Protein AF-V5FND8-F1 (afdb_monomer_lite)

Secondary structure (DSSP, 8-state):
----S-THHHHHHHHHHHHSPPPEEE-TTS-EEEPP-----S-S-----------TT--SSSS--HHHHTTS---HHHHHHHHHHTTTS----B-TTS-B-HHHHHHHHHHHH-SPPHHHHHHHHT--PPPSS-EE-TTS-EESSHHHHHT----BTTB-

InterPro domains:
  IPR011009 Protein kinase-like domain superfamily [SSF56112] (48-129)

Radius of gyration: 22.24 Å; chains: 1; bounding box: 52×46×53 Å

Organism: Byssochlamys spectabilis (strain No. 5 / NBRC 109023) (NCBI:txid1356009)

Foldseek 3Di:
DDDAPDPCLVVVVVVVCVVPPFDWDQDPVRDTDGDDDPDSDDRPDPPDDDDPPDCVPVDVDDDWDPLLLLQLDDDVVGVVVPVVCPPPQQDQQADPVRHGASLSRVVSCCVVVNDDPVVSLVSSVVDPDFDPAWDQEPVRDTHGTSCVRNVDPNADPVGD

pLDDT: mean 79.0, std 10.86, range [40.47, 92.88]

Structure (mmCIF, N/CA/C/O backbone):
data_AF-V5FND8-F1
#
_entry.id   AF-V5FND8-F1
#
loop_
_atom_site.group_PDB
_atom_site.id
_atom_site.type_symbol
_atom_site.label_atom_id
_atom_site.label_alt_id
_atom_site.label_comp_id
_atom_site.label_asym_id
_atom_site.label_entity_id
_atom_site.label_seq_id
_atom_site.pdbx_PDB_ins_code
_atom_site.Cartn_x
_atom_site.Cartn_y
_atom_site.Cartn_z
_atom_site.occupancy
_atom_site.B_iso_or_equiv
_atom_site.auth_seq_id
_atom_site.auth_comp_id
_atom_site.auth_asym_id
_atom_site.auth_atom_id
_atom_site.pdbx_PDB_model_num
ATOM 1 N N . MET A 1 1 ? 0.944 4.052 -20.196 1.00 40.47 1 MET A N 1
ATOM 2 C CA . MET A 1 1 ? 2.165 3.639 -20.924 1.00 40.47 1 MET A CA 1
ATOM 3 C C . MET A 1 1 ? 3.246 4.667 -20.631 1.00 40.47 1 MET A C 1
ATOM 5 O O . MET A 1 1 ? 3.017 5.837 -20.905 1.00 40.47 1 MET A O 1
ATOM 9 N N . VAL A 1 2 ? 4.348 4.271 -19.994 1.00 53.28 2 VAL A N 1
ATOM 10 C CA . VAL A 1 2 ? 5.463 5.180 -19.664 1.00 53.28 2 VAL A CA 1
ATOM 11 C C . VAL A 1 2 ? 6.336 5.354 -20.910 1.00 53.28 2 VAL A C 1
ATOM 13 O O . VAL A 1 2 ? 6.642 4.371 -21.580 1.00 53.28 2 VAL A O 1
ATOM 16 N N . THR A 1 3 ? 6.693 6.591 -21.252 1.00 64.06 3 THR A N 1
ATOM 17 C CA . THR A 1 3 ? 7.487 6.941 -22.443 1.00 64.06 3 THR A CA 1
ATOM 18 C C . THR A 1 3 ? 8.898 7.387 -22.054 1.00 64.06 3 THR A C 1
ATOM 20 O O . THR A 1 3 ? 9.090 7.905 -20.957 1.00 64.06 3 THR A O 1
ATOM 23 N N . PHE A 1 4 ? 9.868 7.253 -22.963 1.00 71.31 4 PHE A N 1
ATOM 24 C CA . PHE A 1 4 ? 11.217 7.804 -22.781 1.00 71.31 4 PHE A CA 1
ATOM 25 C C . PHE A 1 4 ? 11.231 9.329 -22.963 1.00 71.31 4 PHE A C 1
ATOM 27 O O . PHE A 1 4 ? 10.441 9.888 -23.726 1.00 71.31 4 PHE A O 1
ATOM 34 N N . GLU A 1 5 ? 12.140 10.007 -22.268 1.00 76.50 5 GLU A N 1
ATOM 35 C CA . GLU A 1 5 ? 12.338 11.457 -22.329 1.00 76.50 5 GLU A CA 1
ATOM 36 C C . GLU A 1 5 ? 12.975 11.914 -23.648 1.00 76.50 5 GLU A C 1
ATOM 38 O O . GLU A 1 5 ? 12.705 13.017 -24.136 1.00 76.50 5 GLU A O 1
ATOM 43 N N . ASP A 1 6 ? 13.806 11.052 -24.238 1.00 81.75 6 ASP A N 1
ATOM 44 C CA . ASP A 1 6 ? 14.428 11.256 -25.537 1.00 81.75 6 ASP A CA 1
ATOM 45 C C . ASP A 1 6 ? 14.268 10.008 -26.415 1.00 81.75 6 ASP A C 1
ATOM 47 O O . ASP A 1 6 ? 14.667 8.905 -26.049 1.00 81.75 6 ASP A O 1
ATOM 51 N N . HIS A 1 7 ? 13.715 10.191 -27.615 1.00 82.00 7 HIS A N 1
ATOM 52 C CA . HIS A 1 7 ? 13.459 9.105 -28.566 1.00 82.00 7 HIS A CA 1
ATOM 53 C C . HIS A 1 7 ? 14.764 8.441 -29.043 1.00 82.00 7 HIS A C 1
ATOM 55 O O . HIS A 1 7 ? 14.749 7.287 -29.466 1.00 82.00 7 HIS A O 1
ATOM 61 N N . ALA A 1 8 ? 15.899 9.142 -28.929 1.00 85.62 8 ALA A N 1
ATOM 62 C CA . ALA A 1 8 ? 17.220 8.606 -29.246 1.00 85.62 8 ALA A CA 1
ATOM 63 C C . ALA A 1 8 ? 17.713 7.540 -28.247 1.00 85.62 8 ALA A C 1
ATOM 65 O O . ALA A 1 8 ? 18.571 6.738 -28.600 1.00 85.62 8 ALA A O 1
ATOM 66 N N . VAL A 1 9 ? 17.175 7.483 -27.019 1.00 85.69 9 VAL A N 1
ATOM 67 C CA . VAL A 1 9 ? 17.614 6.528 -25.977 1.00 85.69 9 VAL A CA 1
ATOM 68 C C . VAL A 1 9 ? 17.417 5.077 -26.416 1.00 85.69 9 VAL A C 1
ATOM 70 O O . VAL A 1 9 ? 18.300 4.241 -26.229 1.00 85.69 9 VAL A O 1
ATOM 73 N N . LEU A 1 10 ? 16.282 4.774 -27.050 1.00 82.50 10 LEU A N 1
ATOM 74 C CA . LEU A 1 10 ? 16.008 3.437 -27.578 1.00 82.50 10 LEU A CA 1
ATOM 75 C C . LEU A 1 10 ? 16.940 3.081 -28.737 1.00 82.50 10 LEU A C 1
ATOM 77 O O . LEU A 1 10 ? 17.463 1.970 -28.763 1.00 82.50 10 LEU A O 1
ATOM 81 N N . GLY A 1 11 ? 17.173 4.024 -29.655 1.00 84.00 11 GLY A N 1
ATOM 82 C CA . GLY A 1 11 ? 18.075 3.828 -30.792 1.00 84.00 11 GLY A CA 1
ATOM 83 C C . GLY A 1 11 ? 19.505 3.533 -30.344 1.00 84.00 11 GLY A C 1
ATOM 84 O O . GLY A 1 11 ? 20.093 2.542 -30.768 1.00 84.00 11 GLY A O 1
ATOM 85 N N . ASP A 1 12 ? 20.028 4.321 -29.407 1.00 86.06 12 ASP A N 1
ATOM 86 C CA . ASP A 1 12 ? 21.373 4.120 -28.863 1.00 86.06 12 ASP A CA 1
ATOM 87 C C . ASP A 1 12 ? 21.468 2.813 -28.063 1.00 86.06 12 ASP A C 1
ATOM 89 O O . ASP A 1 12 ? 22.455 2.086 -28.169 1.00 86.06 12 ASP A O 1
ATOM 93 N N . SER A 1 13 ? 20.418 2.453 -27.314 1.00 83.94 13 SER A N 1
ATOM 94 C CA . SER A 1 13 ? 20.373 1.172 -26.601 1.00 83.94 13 SER A CA 1
ATOM 95 C C . SER A 1 13 ? 20.343 -0.021 -27.559 1.00 83.94 13 SER A C 1
ATOM 97 O O . SER A 1 13 ? 21.035 -1.005 -27.302 1.00 83.94 13 SER A O 1
ATOM 99 N N . MET A 1 14 ? 19.597 0.051 -28.665 1.00 83.62 14 MET A N 1
ATOM 100 C CA . MET A 1 14 ? 19.601 -0.989 -29.702 1.00 83.62 14 MET A CA 1
ATOM 101 C C . MET A 1 14 ? 20.965 -1.093 -30.387 1.00 83.62 14 MET A C 1
ATOM 103 O O . MET A 1 14 ? 21.484 -2.196 -30.525 1.00 83.62 14 MET A O 1
ATOM 107 N N . ASN A 1 15 ? 21.585 0.037 -30.732 1.00 85.06 15 ASN A N 1
ATOM 108 C CA . ASN A 1 15 ? 22.918 0.050 -31.334 1.00 85.06 15 ASN A CA 1
ATOM 109 C C . ASN A 1 15 ? 23.972 -0.534 -30.383 1.00 85.06 15 ASN A C 1
ATOM 111 O O . ASN A 1 15 ? 24.771 -1.363 -30.800 1.00 85.06 15 ASN A O 1
ATOM 115 N N . SER A 1 16 ? 23.912 -0.214 -29.084 1.00 82.62 16 SER A N 1
ATOM 116 C CA . SER A 1 16 ? 24.827 -0.792 -28.086 1.00 82.62 16 SER A CA 1
ATOM 117 C C . SER A 1 16 ? 24.717 -2.316 -27.965 1.00 82.62 16 SER A C 1
ATOM 119 O O . SER A 1 16 ? 25.679 -2.972 -27.577 1.00 82.62 16 SER A O 1
ATOM 121 N N . GLN A 1 17 ? 23.555 -2.890 -28.304 1.00 81.38 17 GLN A N 1
ATOM 122 C CA . GLN A 1 17 ? 23.348 -4.339 -28.280 1.00 81.38 17 GLN A CA 1
ATOM 123 C C . GLN A 1 17 ? 23.990 -5.058 -29.468 1.00 81.38 17 GLN A C 1
ATOM 125 O O . GLN A 1 17 ? 24.163 -6.273 -29.399 1.00 81.38 17 GLN A O 1
ATOM 130 N N . LEU A 1 18 ? 24.348 -4.330 -30.533 1.00 81.75 18 LEU A N 1
ATOM 131 C CA . LEU A 1 18 ? 25.135 -4.880 -31.637 1.00 81.75 18 LEU A CA 1
ATOM 132 C C . LEU A 1 18 ? 26.582 -5.137 -31.201 1.00 81.75 18 LEU A C 1
ATOM 134 O O . LEU A 1 18 ? 27.159 -6.147 -31.593 1.00 81.75 18 LEU A O 1
ATOM 138 N N . ASP A 1 19 ? 27.128 -4.267 -30.348 1.00 84.25 19 ASP A N 1
ATOM 139 C CA . ASP A 1 19 ? 28.487 -4.402 -29.818 1.00 84.25 19 ASP A CA 1
ATOM 140 C C . ASP A 1 19 ? 28.539 -5.312 -28.581 1.00 84.25 19 ASP A C 1
ATOM 142 O O . ASP A 1 19 ? 29.431 -6.150 -28.445 1.00 84.25 19 ASP A O 1
ATOM 146 N N . ILE A 1 20 ? 27.575 -5.157 -27.664 1.00 82.06 20 ILE A N 1
ATOM 147 C CA . ILE A 1 20 ? 27.494 -5.910 -26.408 1.00 82.06 20 ILE A CA 1
ATOM 148 C C . ILE A 1 20 ? 26.098 -6.538 -26.295 1.00 82.06 20 ILE A C 1
ATOM 150 O O . ILE A 1 20 ? 25.162 -5.890 -25.809 1.00 82.06 20 ILE A O 1
ATOM 154 N N . PRO A 1 21 ? 25.924 -7.804 -26.714 1.00 81.94 21 PRO A N 1
ATOM 155 C CA . PRO A 1 21 ? 24.623 -8.455 -26.677 1.00 81.94 21 PRO A CA 1
ATOM 156 C C . PRO A 1 21 ? 24.099 -8.585 -25.242 1.00 81.94 21 PRO A C 1
ATOM 158 O O . PRO A 1 21 ? 24.854 -8.776 -24.284 1.00 81.94 21 PRO A O 1
ATOM 161 N N . MET A 1 22 ? 22.775 -8.499 -25.086 1.00 80.94 22 MET A N 1
ATOM 162 C CA . MET A 1 22 ? 22.133 -8.653 -23.780 1.00 80.94 22 MET A CA 1
ATOM 163 C C . MET A 1 22 ? 22.440 -10.021 -23.173 1.00 80.94 22 MET A C 1
ATOM 165 O O . MET A 1 22 ? 22.382 -11.046 -23.851 1.00 80.94 22 MET A O 1
ATOM 169 N N . GLN A 1 23 ? 22.689 -10.041 -21.863 1.00 86.06 23 GLN A N 1
ATOM 170 C CA . GLN A 1 23 ? 22.798 -11.292 -21.120 1.00 86.06 23 GLN A CA 1
ATOM 171 C C . GLN A 1 23 ? 21.495 -12.083 -21.250 1.00 86.06 23 GLN A C 1
ATOM 173 O O . GLN A 1 23 ? 20.407 -11.538 -21.055 1.00 86.06 23 GLN A O 1
ATOM 178 N N . TYR A 1 24 ? 21.604 -13.372 -21.545 1.00 88.75 24 TYR A N 1
ATOM 179 C CA . TYR A 1 24 ? 20.468 -14.279 -21.634 1.00 88.75 24 TYR A CA 1
ATOM 180 C C . TYR A 1 24 ? 20.820 -15.633 -21.024 1.00 88.75 24 TYR A C 1
ATOM 182 O O . TYR A 1 24 ? 21.990 -15.971 -20.847 1.00 88.75 24 TYR A O 1
ATOM 190 N N . LYS A 1 25 ? 19.789 -16.409 -20.700 1.00 91.62 25 LYS A N 1
ATOM 191 C CA . LYS A 1 25 ? 19.907 -17.829 -20.359 1.00 91.62 25 LYS A CA 1
ATOM 192 C C . LYS A 1 25 ? 18.987 -18.645 -21.256 1.00 91.62 25 LYS A C 1
ATOM 194 O O . LYS A 1 25 ? 17.936 -18.146 -21.646 1.00 91.62 25 LYS A O 1
ATOM 199 N N . ALA A 1 26 ? 19.354 -19.884 -21.555 1.00 92.12 26 ALA A N 1
ATOM 200 C CA . ALA A 1 26 ? 18.421 -20.831 -22.152 1.00 92.12 26 ALA A CA 1
ATOM 201 C C . ALA A 1 26 ? 17.535 -21.432 -21.051 1.00 92.12 26 ALA A C 1
ATOM 203 O O . ALA A 1 26 ? 18.023 -21.754 -19.964 1.00 92.12 26 ALA A O 1
ATOM 204 N N . ASP A 1 27 ? 16.236 -21.551 -21.305 1.00 88.06 27 ASP A N 1
ATOM 205 C CA . ASP A 1 27 ? 15.358 -22.351 -20.457 1.00 88.06 27 ASP A CA 1
ATOM 206 C C . ASP A 1 27 ? 15.543 -23.857 -20.720 1.00 88.06 27 ASP A C 1
ATOM 208 O O . ASP A 1 27 ? 16.307 -24.274 -21.592 1.00 88.06 27 ASP A O 1
ATOM 212 N N . VAL A 1 28 ? 14.822 -24.692 -19.969 1.00 90.81 28 VAL A N 1
ATOM 213 C CA . VAL A 1 28 ? 14.870 -26.159 -20.116 1.00 90.81 28 VAL A CA 1
ATOM 214 C C . VAL A 1 28 ? 14.399 -26.660 -21.492 1.00 90.81 28 VAL A C 1
ATOM 216 O O . VAL A 1 28 ? 14.639 -27.814 -21.829 1.00 90.81 28 VAL A O 1
ATOM 219 N N . PHE A 1 29 ? 13.757 -25.804 -22.292 1.00 92.88 29 PHE A N 1
ATOM 220 C CA . PHE A 1 29 ? 13.296 -26.083 -23.653 1.00 92.88 29 PHE A CA 1
ATOM 221 C C . PHE A 1 29 ? 14.207 -25.453 -24.724 1.00 92.88 29 PHE A C 1
ATOM 223 O O . PHE A 1 29 ? 13.872 -25.482 -25.906 1.00 92.88 29 PHE A O 1
ATOM 230 N N . GLY A 1 30 ? 15.346 -24.870 -24.332 1.00 89.44 30 GLY A N 1
ATOM 231 C CA . GLY A 1 30 ? 16.307 -24.243 -25.241 1.00 89.44 30 GLY A CA 1
ATOM 232 C C . GLY A 1 30 ? 15.918 -22.844 -25.733 1.00 89.44 30 GLY A C 1
ATOM 233 O O . GLY A 1 30 ? 16.553 -22.329 -26.650 1.00 89.44 30 GLY A O 1
ATOM 234 N N . ARG A 1 31 ? 14.897 -22.200 -25.152 1.00 91.94 31 ARG A N 1
ATOM 235 C CA . ARG A 1 31 ? 14.486 -20.835 -25.520 1.00 91.94 31 ARG A CA 1
ATOM 236 C C . ARG A 1 31 ? 15.330 -19.803 -24.780 1.00 91.94 31 ARG A C 1
ATOM 238 O O . ARG A 1 31 ? 15.521 -19.910 -23.569 1.00 91.94 31 ARG A O 1
ATOM 245 N N . SER A 1 32 ? 15.777 -18.769 -25.485 1.00 91.38 32 SER A N 1
ATOM 246 C CA . SER A 1 32 ? 16.522 -17.660 -24.882 1.00 91.38 32 SER A CA 1
ATOM 247 C C . SER A 1 32 ? 15.607 -16.753 -24.056 1.00 91.38 32 SER A C 1
ATOM 249 O O . SER A 1 32 ? 14.667 -16.155 -24.575 1.00 91.38 32 SER A O 1
ATOM 251 N N . VAL A 1 33 ? 15.917 -16.612 -22.769 1.00 89.31 33 VAL A N 1
ATOM 252 C CA . VAL A 1 33 ? 15.311 -15.653 -21.842 1.00 89.31 33 VAL A CA 1
ATOM 253 C C . VAL A 1 33 ? 16.338 -14.568 -21.546 1.00 89.31 33 VAL A C 1
ATOM 255 O O . VAL A 1 33 ? 17.347 -14.816 -20.882 1.00 89.31 33 VAL A O 1
ATOM 258 N N . TYR A 1 34 ? 16.087 -13.366 -22.053 1.00 85.56 34 TYR A N 1
ATOM 259 C CA . TYR A 1 34 ? 16.965 -12.213 -21.871 1.00 85.56 34 TYR A CA 1
ATOM 260 C C . TYR A 1 34 ? 16.781 -11.587 -20.485 1.00 85.56 34 TYR A C 1
ATOM 262 O O . TYR A 1 34 ? 15.676 -11.536 -19.943 1.00 85.56 34 TYR A O 1
ATOM 270 N N . ARG A 1 35 ? 17.877 -11.099 -19.904 1.00 82.50 35 ARG A N 1
ATOM 271 C CA . ARG A 1 35 ? 17.870 -10.331 -18.658 1.00 82.50 35 ARG A CA 1
ATOM 272 C C . ARG A 1 35 ? 17.255 -8.952 -18.910 1.00 82.50 35 ARG A C 1
ATOM 274 O O . ARG A 1 35 ? 17.565 -8.309 -19.908 1.00 82.50 35 ARG A O 1
ATOM 281 N N . CYS A 1 36 ? 16.416 -8.484 -17.986 1.00 76.56 36 CYS A N 1
ATOM 282 C CA . CYS A 1 36 ? 15.869 -7.130 -18.033 1.00 76.56 36 CYS A CA 1
ATOM 283 C C . CYS A 1 36 ? 16.992 -6.076 -17.981 1.00 76.56 36 CYS A C 1
ATOM 285 O O . CYS A 1 36 ? 17.925 -6.180 -17.180 1.00 76.56 36 CYS A O 1
ATOM 287 N N . LYS A 1 37 ? 16.902 -5.059 -18.847 1.00 72.69 37 LYS A N 1
ATOM 288 C CA . LYS A 1 37 ? 17.798 -3.897 -18.867 1.00 72.69 37 LYS A CA 1
ATOM 289 C C . LYS A 1 37 ? 17.028 -2.705 -18.313 1.00 72.69 37 LYS A C 1
ATOM 291 O O . LYS A 1 37 ? 16.186 -2.140 -19.000 1.00 72.69 37 LYS A O 1
ATOM 296 N N . ASN A 1 38 ? 17.303 -2.373 -17.055 1.00 77.81 38 ASN A N 1
ATOM 297 C CA . ASN A 1 38 ? 16.617 -1.292 -16.338 1.00 77.81 38 ASN A CA 1
ATOM 298 C C . ASN A 1 38 ? 17.398 0.028 -16.370 1.00 77.81 38 ASN A C 1
ATOM 300 O O . ASN A 1 38 ? 16.885 1.047 -15.925 1.00 77.81 38 ASN A O 1
ATOM 304 N N . ASP A 1 39 ? 18.628 0.005 -16.885 1.00 79.56 39 ASP A N 1
ATOM 305 C CA . ASP A 1 39 ? 19.494 1.174 -16.977 1.00 79.56 39 ASP A CA 1
ATOM 306 C C . ASP A 1 39 ? 19.690 1.572 -18.445 1.00 79.56 39 ASP A C 1
ATOM 308 O O . ASP A 1 39 ? 20.261 0.826 -19.250 1.00 79.56 39 ASP A O 1
ATOM 312 N N . PHE A 1 40 ? 19.169 2.749 -18.784 1.00 81.44 40 PHE A N 1
ATOM 313 C CA . PHE A 1 40 ? 19.274 3.378 -20.100 1.00 81.44 40 PHE A CA 1
ATOM 314 C C . PHE A 1 40 ? 20.195 4.610 -20.077 1.00 81.44 40 PHE A C 1
ATOM 316 O O . PHE A 1 40 ? 20.252 5.354 -21.057 1.00 81.44 40 PHE A O 1
ATOM 323 N N . GLY A 1 41 ? 20.945 4.801 -18.987 1.00 81.06 41 GLY A N 1
ATOM 324 C CA . GLY A 1 41 ? 21.800 5.958 -18.764 1.00 81.06 41 GLY A CA 1
ATOM 325 C C . GLY A 1 41 ? 21.072 7.145 -18.118 1.00 81.06 41 GLY A C 1
ATOM 326 O O . GLY A 1 41 ? 19.870 7.087 -17.845 1.00 81.06 41 GLY A O 1
ATOM 327 N N . PRO A 1 42 ? 21.804 8.238 -17.833 1.00 79.75 42 PRO A N 1
ATOM 328 C CA . PRO A 1 42 ? 21.233 9.446 -17.247 1.00 79.75 42 PRO A CA 1
ATOM 329 C C . PRO A 1 42 ? 20.249 10.122 -18.209 1.00 79.75 42 PRO A C 1
ATOM 331 O O . PRO A 1 42 ? 20.421 10.067 -19.427 1.00 79.75 42 PRO A O 1
ATOM 334 N N . LEU A 1 43 ? 19.255 10.823 -17.653 1.00 76.94 43 LEU A N 1
ATOM 335 C CA . LEU A 1 43 ? 18.256 11.560 -18.432 1.00 76.94 43 LEU A CA 1
ATOM 336 C C . LEU A 1 43 ? 18.930 12.549 -19.389 1.00 76.94 43 LEU A C 1
ATOM 338 O O . LEU A 1 43 ? 19.626 13.471 -18.959 1.00 76.94 43 LEU A O 1
ATOM 342 N N . ARG A 1 44 ? 18.687 12.384 -20.693 1.00 78.12 44 ARG A N 1
ATOM 343 C CA . ARG A 1 44 ? 19.323 13.217 -21.733 1.00 78.12 44 ARG A CA 1
ATOM 344 C C . ARG A 1 44 ? 18.565 14.514 -21.983 1.00 78.12 44 ARG A C 1
ATOM 346 O O . ARG A 1 44 ? 19.150 15.513 -22.397 1.00 78.12 44 ARG A O 1
ATOM 353 N N . LYS A 1 45 ? 17.258 14.510 -21.709 1.00 75.88 45 LYS A N 1
ATOM 354 C CA . LYS A 1 45 ? 16.380 15.681 -21.797 1.00 75.88 45 LYS A CA 1
ATOM 355 C C . LYS A 1 45 ? 15.549 15.802 -20.528 1.00 75.88 45 LYS A C 1
ATOM 357 O O . LYS A 1 45 ? 14.644 15.013 -20.279 1.00 75.88 45 LYS A O 1
ATOM 362 N N . ILE A 1 46 ? 15.791 16.858 -19.758 1.00 66.12 46 ILE A N 1
ATOM 363 C CA . ILE A 1 46 ? 14.956 17.222 -18.609 1.00 66.12 46 ILE A CA 1
ATOM 364 C C . ILE A 1 46 ? 13.725 17.973 -19.136 1.00 66.12 46 ILE A C 1
ATOM 366 O O . ILE A 1 46 ? 13.647 19.196 -19.059 1.00 66.12 46 ILE A O 1
ATOM 370 N N . ARG A 1 47 ? 12.780 17.260 -19.759 1.00 59.59 47 ARG A N 1
ATOM 371 C CA . ARG A 1 47 ? 11.483 17.851 -20.146 1.00 59.59 47 ARG A CA 1
ATOM 372 C C . ARG A 1 47 ? 10.383 17.597 -19.122 1.00 59.59 47 ARG A C 1
ATOM 374 O O . ARG A 1 47 ? 9.510 18.441 -18.971 1.00 59.59 47 ARG A O 1
ATOM 381 N N . ASN A 1 48 ? 10.473 16.502 -18.370 1.00 56.94 48 ASN A N 1
ATOM 382 C CA . ASN A 1 48 ? 9.427 16.063 -17.452 1.00 56.94 48 ASN A CA 1
ATOM 383 C C . ASN A 1 48 ? 10.031 15.786 -16.072 1.00 56.94 48 ASN A C 1
ATOM 385 O O . ASN A 1 48 ? 10.279 14.635 -15.733 1.00 56.94 48 ASN A O 1
ATOM 389 N N . ILE A 1 49 ? 10.296 16.830 -15.280 1.00 63.09 49 ILE A N 1
ATOM 390 C CA . ILE A 1 49 ? 10.503 16.642 -13.837 1.00 63.09 49 ILE A CA 1
ATOM 391 C C . ILE A 1 49 ? 9.106 16.438 -13.245 1.00 63.09 49 ILE A C 1
ATOM 393 O O . ILE A 1 49 ? 8.350 17.415 -13.214 1.00 63.09 49 ILE A O 1
ATOM 397 N N . PRO A 1 50 ? 8.725 15.227 -12.799 1.00 59.34 50 PRO A N 1
ATOM 398 C CA . PRO A 1 50 ? 7.504 15.079 -12.029 1.00 59.34 50 PRO A CA 1
ATOM 399 C C . PRO A 1 50 ? 7.667 15.915 -10.761 1.00 59.34 50 PRO A C 1
ATOM 401 O O . PRO A 1 50 ? 8.536 15.667 -9.927 1.00 59.34 50 PRO A O 1
ATOM 404 N N . LYS A 1 51 ? 6.872 16.975 -10.661 1.00 62.41 51 LYS A N 1
ATOM 405 C CA . LYS A 1 51 ? 6.732 17.757 -9.440 1.00 62.41 51 LYS A CA 1
ATOM 406 C C . LYS A 1 51 ? 5.455 17.278 -8.774 1.00 62.41 51 LYS A C 1
ATOM 408 O O . LYS A 1 51 ? 4.420 17.212 -9.429 1.00 62.41 51 LYS A O 1
ATOM 413 N N . PHE A 1 52 ? 5.520 16.958 -7.490 1.00 59.38 52 PHE A N 1
ATOM 414 C CA . PHE A 1 52 ? 4.316 16.807 -6.684 1.00 59.38 52 PHE A CA 1
ATOM 415 C C . PHE A 1 52 ? 3.772 18.216 -6.444 1.00 59.38 52 PHE A C 1
ATOM 417 O O . PHE A 1 52 ? 4.393 19.008 -5.739 1.00 59.38 52 PHE A O 1
ATOM 424 N N . ILE A 1 53 ? 2.694 18.573 -7.143 1.00 60.75 53 ILE A N 1
ATOM 425 C CA . ILE A 1 53 ? 2.123 19.934 -7.116 1.00 60.75 53 ILE A CA 1
ATOM 426 C C . ILE A 1 53 ? 0.783 19.961 -6.376 1.00 60.75 53 ILE A C 1
ATOM 428 O O . ILE A 1 53 ? 0.313 21.030 -6.001 1.00 60.75 53 ILE A O 1
ATOM 432 N N . ASP A 1 54 ? 0.183 18.794 -6.142 1.00 56.31 54 ASP A N 1
ATOM 433 C CA . ASP A 1 54 ? -1.147 18.677 -5.561 1.00 56.31 54 ASP A CA 1
ATOM 434 C C . ASP A 1 54 ? -1.100 17.900 -4.243 1.00 56.31 54 ASP A C 1
ATOM 436 O O . ASP A 1 54 ? -1.191 16.676 -4.206 1.00 56.31 54 ASP A O 1
ATOM 440 N N . PHE A 1 55 ? -0.934 18.648 -3.153 1.00 60.41 55 PHE A N 1
ATOM 441 C CA . PHE A 1 55 ? -1.152 18.163 -1.789 1.00 60.41 55 PHE A CA 1
ATOM 442 C C . PHE A 1 55 ? -2.593 18.433 -1.319 1.00 60.41 55 PHE A C 1
ATOM 444 O O . PHE A 1 55 ? -2.913 18.202 -0.156 1.00 60.41 55 PHE A O 1
ATOM 451 N N . GLY A 1 56 ? -3.478 18.946 -2.185 1.00 53.59 56 GLY A N 1
ATOM 452 C CA . GLY A 1 56 ? -4.865 19.265 -1.833 1.00 53.59 56 GLY A CA 1
ATOM 453 C C . GLY A 1 56 ? -5.699 18.020 -1.532 1.00 53.59 56 GLY A C 1
ATOM 454 O O . GLY A 1 56 ? -6.644 18.085 -0.749 1.00 53.59 56 GLY A O 1
ATOM 455 N N . LEU A 1 57 ? -5.297 16.878 -2.099 1.00 47.75 57 LEU A N 1
ATOM 456 C CA . LEU A 1 57 ? -5.838 15.550 -1.812 1.00 47.75 57 LEU A CA 1
ATOM 457 C C . LEU A 1 57 ? -4.989 14.741 -0.821 1.00 47.75 57 LEU A C 1
ATOM 459 O O . LEU A 1 57 ? -5.242 13.546 -0.679 1.00 47.75 57 LEU A O 1
ATOM 463 N N . CYS A 1 58 ? -4.032 15.353 -0.102 1.00 55.06 58 CYS A N 1
ATOM 464 C CA . CYS A 1 58 ? -3.466 14.737 1.105 1.00 55.06 58 CYS A CA 1
ATOM 465 C C . CYS A 1 58 ? -4.572 14.627 2.162 1.00 55.06 58 CYS A C 1
ATOM 467 O O . CYS A 1 58 ? -4.668 15.419 3.101 1.00 55.06 58 CYS A O 1
ATOM 469 N N . THR A 1 59 ? -5.453 13.652 1.975 1.00 50.44 59 THR A N 1
ATOM 470 C CA . THR A 1 59 ? -6.454 13.273 2.949 1.00 50.44 59 THR A CA 1
ATOM 471 C C . THR A 1 59 ? -5.771 12.473 4.033 1.00 50.44 59 THR A C 1
ATOM 473 O O . THR A 1 59 ? -4.815 11.735 3.790 1.00 50.44 59 THR A O 1
ATOM 476 N N . ARG A 1 60 ? -6.233 12.660 5.266 1.00 53.22 60 ARG A N 1
ATOM 477 C CA . ARG A 1 60 ? -5.497 12.140 6.402 1.00 53.22 60 ARG A CA 1
ATOM 478 C C . ARG A 1 60 ? -5.512 10.629 6.480 1.00 53.22 60 ARG A C 1
ATOM 480 O O . ARG A 1 60 ? -4.576 10.161 7.093 1.00 53.22 60 ARG A O 1
ATOM 487 N N . LEU A 1 61 ? -6.483 9.929 5.884 1.00 57.78 61 LEU A N 1
ATOM 488 C CA . LEU A 1 61 ? -6.548 8.477 5.662 1.00 57.78 61 LEU A CA 1
ATOM 489 C C . LEU A 1 61 ? -7.806 8.200 4.819 1.00 57.78 61 LEU A C 1
ATOM 491 O O . LEU A 1 61 ? -8.861 8.672 5.211 1.00 57.78 61 LEU A O 1
ATOM 495 N N . ASN A 1 62 ? -7.715 7.465 3.705 1.00 52.56 62 ASN A N 1
ATOM 496 C CA . ASN A 1 62 ? -8.868 6.756 3.100 1.00 52.56 62 ASN A CA 1
ATOM 497 C C . ASN A 1 62 ? -8.460 5.519 2.268 1.00 52.56 62 ASN A C 1
ATOM 499 O O . ASN A 1 62 ? -9.307 4.735 1.857 1.00 52.56 62 ASN A O 1
ATOM 503 N N . SER A 1 63 ? -7.161 5.290 2.094 1.00 60.69 63 SER A N 1
ATOM 504 C CA . SER A 1 63 ? -6.559 4.049 1.608 1.00 60.69 63 SER A CA 1
ATOM 505 C C . SER A 1 63 ? -5.110 4.061 2.075 1.00 60.69 63 SER A C 1
ATOM 507 O O . SER A 1 63 ? -4.460 5.102 2.028 1.00 60.69 63 SER A O 1
ATOM 509 N N . GLY A 1 64 ? -4.616 2.956 2.620 1.00 73.81 64 GLY A N 1
ATOM 510 C CA . GLY A 1 64 ? -3.289 2.936 3.220 1.00 73.81 64 GLY A CA 1
ATOM 511 C C . GLY A 1 64 ? -2.645 1.578 3.077 1.00 73.81 64 GLY A C 1
ATOM 512 O O . GLY A 1 64 ? -3.335 0.570 2.949 1.00 73.81 64 GLY A O 1
ATOM 513 N N . ALA A 1 65 ? -1.320 1.573 3.115 1.00 86.88 65 ALA A N 1
ATOM 514 C CA . ALA A 1 65 ? -0.523 0.361 3.180 1.00 86.88 65 ALA A CA 1
ATOM 515 C C . ALA A 1 65 ? -0.978 -0.548 4.341 1.00 86.88 65 ALA A C 1
ATOM 517 O O . ALA A 1 65 ? -1.542 -0.051 5.328 1.00 86.88 65 ALA A O 1
ATOM 518 N N . PRO A 1 66 ? -0.736 -1.866 4.267 1.00 88.06 66 PRO A N 1
ATOM 519 C CA . PRO A 1 66 ? -1.183 -2.803 5.294 1.00 88.06 66 PRO A CA 1
ATOM 520 C C . PRO A 1 66 ? -0.700 -2.420 6.701 1.00 88.06 66 PRO A C 1
ATOM 522 O O . PRO A 1 66 ? -1.459 -2.550 7.656 1.00 88.06 66 PRO A O 1
ATOM 525 N N . GLU A 1 67 ? 0.504 -1.860 6.859 1.00 87.62 67 GLU A N 1
ATOM 526 C CA . GLU A 1 67 ? 1.011 -1.358 8.143 1.00 87.62 67 GLU A CA 1
ATOM 527 C C . GLU A 1 67 ? 0.206 -0.185 8.722 1.00 87.62 67 GLU A C 1
ATOM 529 O O . GLU A 1 67 ? 0.116 -0.048 9.946 1.00 87.62 67 GLU A O 1
ATOM 534 N N . VAL A 1 68 ? -0.403 0.635 7.862 1.00 87.25 68 VAL A N 1
ATOM 535 C CA . VAL A 1 68 ? -1.241 1.767 8.264 1.00 87.25 68 VAL A CA 1
ATOM 536 C C . VAL A 1 68 ? -2.595 1.255 8.737 1.00 87.25 68 VAL A C 1
ATOM 538 O O . VAL A 1 68 ? -3.029 1.628 9.826 1.00 87.25 68 VAL A O 1
ATOM 541 N N . ILE A 1 69 ? -3.221 0.363 7.958 1.00 88.81 69 ILE A N 1
ATOM 542 C CA . ILE A 1 69 ? -4.510 -0.253 8.308 1.00 88.81 69 ILE A CA 1
ATOM 543 C C . ILE A 1 69 ? -4.391 -1.039 9.622 1.00 88.81 69 ILE A C 1
ATOM 545 O O . ILE A 1 69 ? -5.263 -0.954 10.482 1.00 88.81 69 ILE A O 1
ATOM 549 N N . LEU A 1 70 ? -3.276 -1.746 9.810 1.00 88.31 70 LEU A N 1
ATOM 550 C CA . LEU A 1 70 ? -2.971 -2.518 11.015 1.00 88.31 70 LEU A CA 1
ATOM 551 C C . LEU A 1 70 ? -2.493 -1.679 12.210 1.00 88.31 70 LEU A C 1
ATOM 553 O O . LEU A 1 70 ? -2.117 -2.241 13.235 1.00 88.31 70 LEU A O 1
ATOM 557 N N . GLY A 1 71 ? -2.419 -0.351 12.093 1.00 86.31 71 GLY A N 1
ATOM 558 C CA . GLY A 1 71 ? -2.002 0.505 13.206 1.00 86.31 71 GLY A CA 1
ATOM 559 C C . GLY A 1 71 ? -0.537 0.351 13.638 1.00 86.31 71 GLY A C 1
ATOM 560 O O . GLY A 1 71 ? -0.150 0.845 14.699 1.00 86.31 71 GLY A O 1
ATOM 561 N N . CYS A 1 72 ? 0.311 -0.272 12.815 1.00 84.75 72 CYS A N 1
ATOM 562 C CA . CYS A 1 72 ? 1.752 -0.400 13.063 1.00 84.75 72 CYS A CA 1
ATOM 563 C C . CYS A 1 72 ? 2.507 0.928 12.891 1.00 84.75 72 CYS A C 1
ATOM 565 O O . CYS A 1 72 ? 3.674 1.046 13.274 1.00 84.75 72 CYS A O 1
ATOM 567 N N . GLY A 1 73 ? 1.853 1.934 12.310 1.00 80.25 73 GLY A N 1
ATOM 568 C CA . GLY A 1 73 ? 2.452 3.211 11.959 1.00 80.25 73 GLY A CA 1
ATOM 569 C C . GLY A 1 73 ? 2.556 3.429 10.464 1.00 80.25 73 GLY A C 1
ATOM 570 O O . GLY A 1 73 ? 2.187 2.581 9.665 1.00 80.25 73 GLY A O 1
ATOM 571 N N . TRP A 1 74 ? 3.097 4.589 10.114 1.00 79.44 74 TRP A N 1
ATOM 572 C CA . TRP A 1 74 ? 3.405 4.961 8.744 1.00 79.44 74 TRP A CA 1
ATOM 573 C C . TRP A 1 74 ? 4.889 5.326 8.646 1.00 79.44 74 TRP A C 1
ATOM 575 O O . TRP A 1 74 ? 5.494 5.814 9.606 1.00 79.44 74 TRP A O 1
ATOM 585 N N . ASN A 1 75 ? 5.474 5.049 7.492 1.00 78.62 75 ASN A N 1
ATOM 586 C CA . ASN A 1 75 ? 6.827 5.418 7.093 1.00 78.62 75 ASN A CA 1
ATOM 587 C C . ASN A 1 75 ? 6.807 5.682 5.572 1.00 78.62 75 ASN A C 1
ATOM 589 O O . ASN A 1 75 ? 5.759 5.609 4.936 1.00 78.62 75 ASN A O 1
ATOM 593 N N . THR A 1 76 ? 7.968 5.922 4.967 1.00 78.38 76 THR A N 1
ATOM 594 C CA . THR A 1 76 ? 8.070 6.186 3.523 1.00 78.38 76 THR A CA 1
ATOM 595 C C . THR A 1 76 ? 7.580 5.027 2.639 1.00 78.38 76 THR A C 1
ATOM 597 O O . THR A 1 76 ? 7.210 5.267 1.493 1.00 78.38 76 THR A O 1
ATOM 600 N N . SER A 1 77 ? 7.534 3.773 3.125 1.00 78.56 77 SER A N 1
ATOM 601 C CA . SER A 1 77 ? 6.963 2.677 2.321 1.00 78.56 77 SER A CA 1
ATOM 602 C C . SER A 1 77 ? 5.454 2.810 2.138 1.00 78.56 77 SER A C 1
ATOM 604 O O . SER A 1 77 ? 4.947 2.365 1.111 1.00 78.56 77 SER A O 1
ATOM 606 N N . ALA A 1 78 ? 4.758 3.493 3.052 1.00 80.38 78 ALA A N 1
ATOM 607 C CA . ALA A 1 78 ? 3.340 3.790 2.892 1.00 80.38 78 ALA A CA 1
ATOM 608 C C . ALA A 1 78 ? 3.075 4.759 1.725 1.00 80.38 78 ALA A C 1
ATOM 610 O O . ALA A 1 78 ? 2.112 4.572 0.986 1.00 80.38 78 ALA A O 1
ATOM 611 N N . ASP A 1 79 ? 3.960 5.734 1.498 1.00 76.94 79 ASP A N 1
ATOM 612 C CA . ASP A 1 79 ? 3.850 6.651 0.353 1.00 76.94 79 ASP A CA 1
ATOM 613 C C . ASP A 1 79 ? 4.106 5.916 -0.973 1.00 76.94 79 ASP A C 1
ATOM 615 O O . ASP A 1 79 ? 3.433 6.140 -1.977 1.00 76.94 79 ASP A O 1
ATOM 619 N N . VAL A 1 80 ? 5.070 4.988 -0.979 1.00 78.50 80 VAL A N 1
ATOM 620 C CA . VAL A 1 80 ? 5.342 4.130 -2.144 1.00 78.50 80 VAL A CA 1
ATOM 621 C C . VAL A 1 80 ? 4.154 3.213 -2.435 1.00 78.50 80 VAL A C 1
ATOM 623 O O . VAL A 1 80 ? 3.823 2.998 -3.601 1.00 78.50 80 VAL A O 1
ATOM 626 N N . TRP A 1 81 ? 3.497 2.695 -1.397 1.00 79.44 81 TRP A N 1
ATOM 627 C CA . TRP A 1 81 ? 2.294 1.883 -1.544 1.00 79.44 81 TRP A CA 1
ATOM 628 C C . TRP A 1 81 ? 1.173 2.641 -2.248 1.00 79.44 81 TRP A C 1
ATOM 630 O O . TRP A 1 81 ? 0.585 2.104 -3.182 1.00 79.44 81 TRP A O 1
ATOM 640 N N . ASP A 1 82 ? 0.920 3.891 -1.858 1.00 75.25 82 ASP A N 1
ATOM 641 C CA . ASP A 1 82 ? -0.120 4.725 -2.471 1.00 75.25 82 ASP A CA 1
ATOM 642 C C . ASP A 1 82 ? 0.140 4.944 -3.975 1.00 75.25 82 ASP A C 1
ATOM 644 O O . ASP A 1 82 ? -0.757 4.824 -4.813 1.00 75.25 82 ASP A O 1
ATOM 648 N N . ILE A 1 83 ? 1.412 5.138 -4.346 1.00 73.31 83 ILE A N 1
ATOM 649 C CA . ILE A 1 83 ? 1.834 5.248 -5.751 1.00 73.31 83 ILE A CA 1
ATOM 650 C C . ILE A 1 83 ? 1.588 3.940 -6.522 1.00 73.31 83 ILE A C 1
ATOM 652 O O . ILE A 1 83 ? 1.174 3.983 -7.682 1.00 73.31 83 ILE A O 1
ATOM 656 N N . ILE A 1 84 ? 1.866 2.783 -5.910 1.00 72.62 84 ILE A N 1
ATOM 657 C CA . ILE A 1 84 ? 1.736 1.465 -6.556 1.00 72.62 84 ILE A CA 1
ATOM 658 C C . ILE A 1 84 ? 0.272 1.026 -6.654 1.00 72.62 84 ILE A C 1
ATOM 660 O O . ILE A 1 84 ? -0.119 0.443 -7.666 1.00 72.62 84 ILE A O 1
ATOM 664 N N . GLN A 1 85 ? -0.534 1.300 -5.626 1.00 69.62 85 GLN A N 1
ATOM 665 C CA . GLN A 1 85 ? -1.950 0.950 -5.583 1.00 69.62 85 GLN A CA 1
ATOM 666 C C . GLN A 1 85 ? -2.722 1.623 -6.727 1.00 69.62 85 GLN A C 1
ATOM 668 O O . GLN A 1 85 ? -3.548 0.991 -7.389 1.00 69.62 85 GLN A O 1
ATOM 673 N N . GLY A 1 86 ? -2.465 2.908 -6.983 1.00 65.88 86 GLY A N 1
ATOM 674 C CA . GLY A 1 86 ? -3.241 3.668 -7.961 1.00 65.88 86 GLY A CA 1
ATOM 675 C C . GLY A 1 86 ? -4.751 3.647 -7.663 1.00 65.88 86 GLY A C 1
ATOM 676 O O . GLY A 1 86 ? -5.187 3.360 -6.552 1.00 65.88 86 GLY A O 1
ATOM 677 N N . LYS A 1 87 ? -5.585 3.961 -8.663 1.00 61.84 87 LYS A N 1
ATOM 678 C CA . LYS A 1 87 ? -7.050 4.053 -8.479 1.00 61.84 87 LYS A CA 1
ATOM 679 C C . LYS A 1 87 ? -7.804 2.725 -8.628 1.00 61.84 87 LYS A C 1
ATOM 681 O O . LYS A 1 87 ? -9.000 2.701 -8.369 1.00 61.84 87 LYS A O 1
ATOM 686 N N . GLU A 1 88 ? -7.145 1.655 -9.073 1.00 65.50 88 GLU A N 1
ATOM 687 C CA . GLU A 1 88 ? -7.840 0.448 -9.557 1.00 65.50 88 GLU A CA 1
ATOM 688 C C . GLU A 1 88 ? -7.308 -0.881 -8.999 1.00 65.50 88 GLU A C 1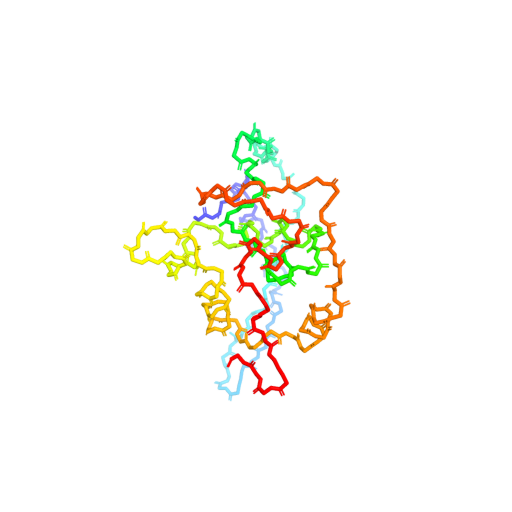
ATOM 690 O O . GLU A 1 88 ? -7.9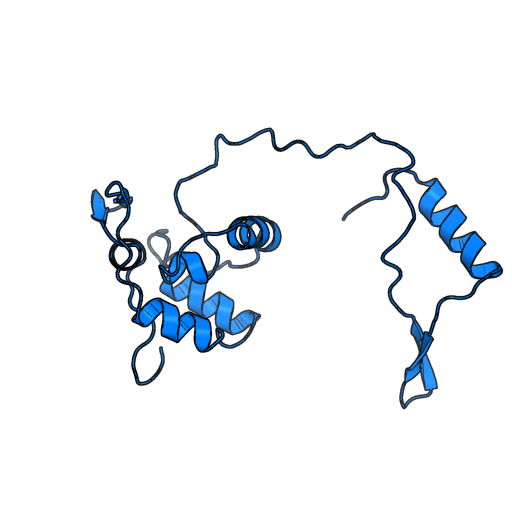14 -1.914 -9.273 1.00 65.50 88 GLU A O 1
ATOM 695 N N . LEU A 1 89 ? -6.213 -0.904 -8.224 1.00 76.62 89 LEU A N 1
ATOM 696 C CA . LEU A 1 89 ? -5.644 -2.178 -7.756 1.00 76.62 89 LEU A CA 1
ATOM 697 C C . LEU A 1 89 ? -6.551 -2.909 -6.758 1.00 76.62 89 LEU A C 1
ATOM 699 O O . LEU A 1 89 ? -6.592 -4.136 -6.764 1.00 76.62 89 LEU A O 1
ATOM 703 N N . PHE A 1 90 ? -7.288 -2.155 -5.938 1.00 80.19 90 PHE A N 1
ATOM 704 C CA . PHE A 1 90 ? -8.259 -2.691 -4.988 1.00 80.19 90 PHE A CA 1
ATOM 705 C C . PHE A 1 90 ? -9.618 -2.052 -5.249 1.00 80.19 90 PHE A C 1
ATOM 707 O O . PHE A 1 90 ? -9.819 -0.855 -5.037 1.00 80.19 90 PHE A O 1
ATOM 714 N N . SER A 1 91 ? -10.535 -2.849 -5.786 1.00 74.56 91 SER A N 1
ATOM 715 C CA . SER A 1 91 ? -11.821 -2.382 -6.316 1.00 74.56 91 SER A CA 1
ATOM 716 C C . SER A 1 91 ? -12.986 -2.656 -5.369 1.00 74.56 91 SER A C 1
ATOM 718 O O . SER A 1 91 ? -14.049 -2.048 -5.502 1.00 74.56 91 SER A O 1
ATOM 720 N N . ARG A 1 92 ? -12.802 -3.557 -4.396 1.00 79.62 92 ARG A N 1
ATOM 721 C CA . ARG A 1 92 ? -13.854 -4.027 -3.483 1.00 79.62 92 ARG A CA 1
ATOM 722 C C . ARG A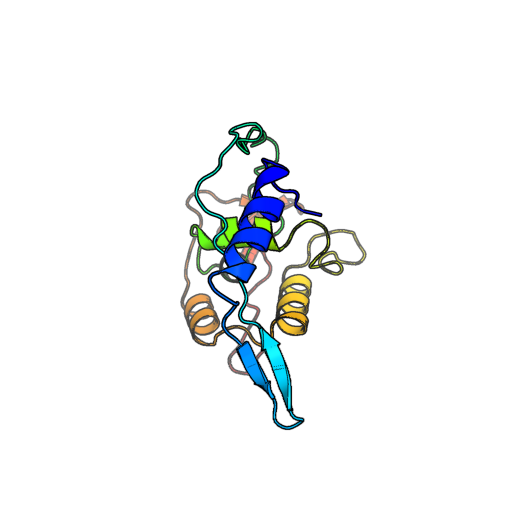 1 92 ? -13.599 -3.576 -2.047 1.00 79.62 92 ARG A C 1
ATOM 724 O O . ARG A 1 92 ? -13.839 -4.320 -1.104 1.00 79.62 92 ARG A O 1
ATOM 731 N N . ILE A 1 93 ? -13.138 -2.338 -1.896 1.00 83.44 93 ILE A N 1
ATOM 732 C CA . ILE A 1 93 ? -12.768 -1.734 -0.606 1.00 83.44 93 ILE A CA 1
ATOM 733 C C . ILE A 1 93 ? -13.884 -0.888 0.017 1.00 83.44 93 ILE A C 1
ATOM 735 O O . ILE A 1 93 ? -13.678 -0.267 1.054 1.00 83.44 93 ILE A O 1
ATOM 739 N N . TYR A 1 94 ? -15.054 -0.837 -0.621 1.00 84.12 94 TYR A N 1
ATOM 740 C CA . TYR A 1 94 ? -16.225 -0.115 -0.134 1.00 84.12 94 TYR A CA 1
ATOM 741 C C . TYR A 1 94 ? -17.371 -1.090 0.109 1.00 84.12 94 TYR A C 1
ATOM 743 O O . TYR A 1 94 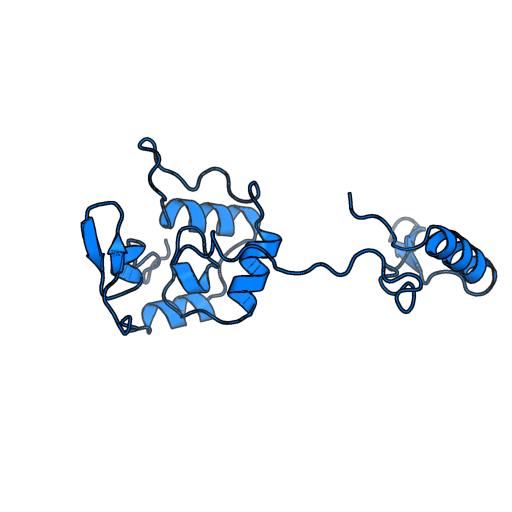? -17.612 -2.000 -0.688 1.00 84.12 94 TYR A O 1
ATOM 751 N N . ASN A 1 95 ? -18.098 -0.891 1.204 1.00 83.12 95 ASN A N 1
ATOM 752 C CA . ASN A 1 95 ? -19.291 -1.673 1.499 1.00 83.12 95 ASN A CA 1
ATOM 753 C C . ASN A 1 95 ? -20.485 -1.249 0.619 1.00 83.12 95 ASN A C 1
ATOM 755 O O . ASN A 1 95 ? -20.412 -0.317 -0.181 1.00 83.12 95 ASN A O 1
ATOM 759 N N . THR A 1 96 ? -21.630 -1.913 0.791 1.00 83.19 96 THR A N 1
ATOM 760 C CA . THR A 1 96 ? -22.867 -1.628 0.036 1.00 83.19 96 THR A CA 1
ATOM 761 C C . THR A 1 96 ? -23.426 -0.217 0.246 1.00 83.19 96 THR A C 1
ATOM 763 O O . THR A 1 96 ? -24.263 0.224 -0.537 1.00 83.19 96 THR A O 1
ATOM 766 N N . GLN A 1 97 ? -22.966 0.498 1.276 1.00 82.44 97 GLN A N 1
ATOM 767 C CA . GLN A 1 97 ? -23.331 1.883 1.580 1.00 82.44 97 GLN A CA 1
ATOM 768 C C . GLN A 1 97 ? -22.308 2.893 1.028 1.00 82.44 97 GLN A C 1
ATOM 770 O O . GLN A 1 97 ? -22.509 4.094 1.173 1.00 82.44 97 GLN A O 1
ATOM 775 N N . GLY A 1 98 ? -21.228 2.424 0.390 1.00 79.62 98 GLY A N 1
ATOM 776 C CA . GLY A 1 98 ? -20.156 3.263 -0.148 1.00 79.62 98 GLY A CA 1
ATOM 777 C C . GLY A 1 98 ? -19.111 3.699 0.882 1.00 79.62 98 GLY A C 1
ATOM 778 O O . GLY A 1 98 ? -18.237 4.490 0.539 1.00 79.62 98 GLY A O 1
ATOM 779 N N . HIS A 1 99 ? -19.164 3.194 2.118 1.00 81.94 99 HIS A N 1
ATOM 780 C CA . HIS A 1 99 ? -18.156 3.491 3.138 1.00 81.94 99 HIS A CA 1
ATOM 781 C C . HIS A 1 99 ? -16.944 2.577 2.987 1.00 81.94 99 HIS A C 1
ATOM 783 O O . HIS A 1 99 ? -17.090 1.391 2.675 1.00 81.94 99 HIS A O 1
ATOM 789 N N . TYR A 1 100 ? -15.757 3.123 3.244 1.00 84.56 100 TYR A N 1
ATOM 790 C CA . TYR A 1 100 ? -14.511 2.364 3.208 1.00 84.56 100 TYR A CA 1
ATOM 791 C C . TYR A 1 100 ? -14.514 1.233 4.251 1.00 84.56 100 TYR A C 1
ATOM 793 O O . TYR A 1 100 ? -14.770 1.459 5.438 1.00 84.56 100 TYR A O 1
ATOM 801 N N . ASP A 1 101 ? -14.206 0.019 3.799 1.00 87.12 101 ASP A N 1
ATOM 802 C CA . ASP A 1 101 ? -14.110 -1.196 4.602 1.00 87.12 101 ASP A CA 1
ATOM 803 C C . ASP A 1 101 ? -12.662 -1.707 4.603 1.00 87.12 101 ASP A C 1
ATOM 805 O O . ASP A 1 101 ? -12.178 -2.343 3.662 1.00 87.12 101 ASP A O 1
ATOM 809 N N . ALA A 1 102 ? -11.966 -1.433 5.705 1.00 88.50 102 ALA A N 1
ATOM 810 C CA . ALA A 1 102 ? -10.583 -1.837 5.907 1.00 88.50 102 ALA A CA 1
ATOM 811 C C . ALA A 1 102 ? -10.394 -3.363 5.917 1.00 88.50 102 ALA A C 1
ATOM 813 O O . ALA A 1 102 ? -9.357 -3.848 5.461 1.00 88.50 102 ALA A O 1
ATOM 814 N N . LYS A 1 103 ? -11.388 -4.123 6.400 1.00 88.75 103 LYS A N 1
ATOM 815 C CA . LYS A 1 103 ? -11.332 -5.589 6.422 1.00 88.75 103 LYS A CA 1
ATOM 816 C C . LYS A 1 103 ? -11.409 -6.137 5.001 1.00 88.75 103 LYS A C 1
ATOM 818 O O . LYS A 1 103 ? -10.620 -7.009 4.641 1.00 88.75 103 LYS A O 1
ATOM 823 N N . ALA A 1 104 ? -12.313 -5.596 4.185 1.00 89.12 104 ALA A N 1
ATOM 824 C CA . ALA A 1 104 ? -12.411 -5.952 2.772 1.00 89.12 104 ALA A CA 1
ATOM 825 C C . ALA A 1 104 ? -11.129 -5.589 2.003 1.00 89.12 104 ALA A C 1
ATOM 827 O O . ALA A 1 104 ? -10.633 -6.398 1.220 1.00 89.12 104 ALA A O 1
ATOM 828 N N . HIS A 1 105 ? -10.538 -4.424 2.289 1.00 88.69 105 HIS A N 1
ATOM 829 C CA . HIS A 1 105 ? -9.280 -4.006 1.672 1.0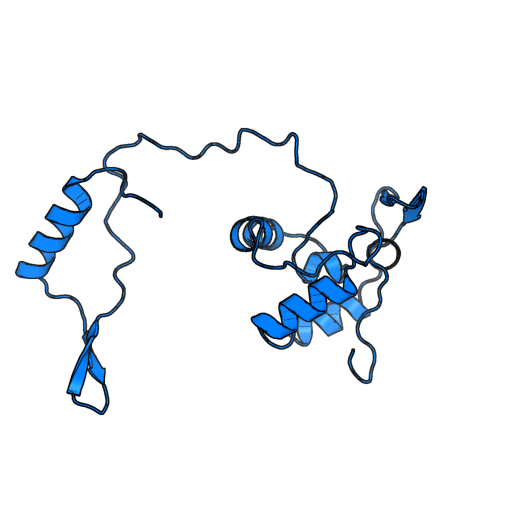0 88.69 105 HIS A CA 1
ATOM 830 C C . HIS A 1 105 ? -8.117 -4.944 2.024 1.00 88.69 105 HIS A C 1
ATOM 832 O O . HIS A 1 105 ? -7.418 -5.406 1.124 1.00 88.69 105 HIS A O 1
ATOM 838 N N . LEU A 1 106 ? -7.943 -5.303 3.302 1.00 89.44 106 LEU A N 1
ATOM 839 C CA . LEU A 1 106 ? -6.932 -6.284 3.716 1.00 89.44 106 LEU A CA 1
ATOM 840 C C . LEU A 1 106 ? -7.164 -7.659 3.077 1.00 89.44 106 LEU A C 1
ATOM 842 O O . LEU A 1 106 ? -6.204 -8.310 2.665 1.00 89.44 106 LEU A 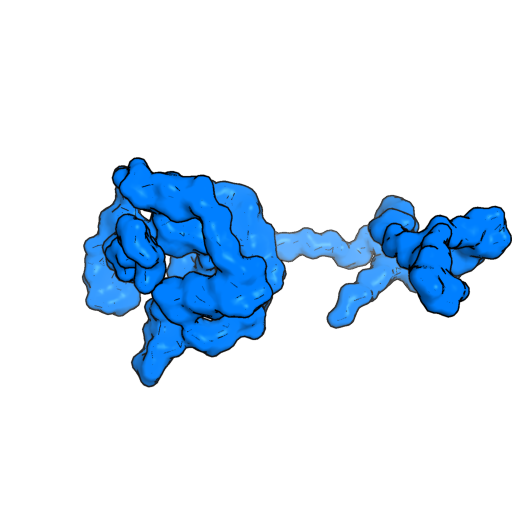O 1
ATOM 846 N N . ALA A 1 107 ? -8.418 -8.096 2.950 1.00 89.44 107 ALA A N 1
ATOM 847 C CA . ALA A 1 107 ? -8.741 -9.348 2.273 1.00 89.44 107 ALA A CA 1
ATOM 848 C C . ALA A 1 107 ? -8.346 -9.316 0.785 1.00 89.44 107 ALA A C 1
ATOM 850 O O . ALA A 1 107 ? -7.803 -10.298 0.281 1.00 89.44 107 ALA A O 1
ATOM 851 N N . GLU A 1 108 ? -8.559 -8.193 0.090 1.00 89.00 108 GLU A N 1
ATOM 852 C CA . GLU A 1 108 ? -8.152 -8.022 -1.312 1.00 89.00 108 GLU A CA 1
ATOM 853 C C . GLU A 1 108 ? -6.621 -7.984 -1.454 1.00 89.00 108 GLU A C 1
ATOM 855 O O . GLU A 1 108 ? -6.073 -8.646 -2.338 1.00 89.00 108 GLU A O 1
ATOM 860 N N . MET A 1 109 ? -5.915 -7.311 -0.533 1.00 89.44 109 MET A N 1
ATOM 861 C CA . MET A 1 109 ? -4.447 -7.345 -0.464 1.00 89.44 109 MET A CA 1
ATOM 862 C C . MET A 1 109 ? -3.928 -8.777 -0.321 1.00 89.44 109 MET A C 1
ATOM 864 O O . MET A 1 109 ? -3.026 -9.177 -1.055 1.00 89.44 109 MET A O 1
ATOM 868 N N . ILE A 1 110 ? -4.518 -9.560 0.586 1.00 89.06 110 ILE A N 1
ATOM 869 C CA . ILE A 1 110 ? -4.108 -10.946 0.832 1.00 89.06 110 ILE A CA 1
ATOM 870 C C . ILE A 1 110 ? -4.427 -11.843 -0.362 1.00 89.06 110 ILE A C 1
ATOM 872 O O . ILE A 1 110 ? -3.612 -12.682 -0.741 1.00 89.06 110 ILE A O 1
ATOM 876 N N . ALA A 1 111 ? -5.593 -11.660 -0.980 1.00 89.12 111 ALA A N 1
ATOM 877 C CA . ALA A 1 111 ? -5.987 -12.422 -2.157 1.00 89.12 111 ALA A CA 1
ATOM 878 C C . ALA A 1 111 ? -5.052 -12.171 -3.352 1.00 89.12 111 ALA A C 1
ATOM 880 O O . ALA A 1 111 ? -4.783 -13.097 -4.117 1.00 89.12 111 ALA A O 1
ATOM 881 N N . LEU A 1 112 ? -4.553 -10.940 -3.509 1.00 88.12 112 LEU A N 1
ATOM 882 C CA . LEU A 1 112 ? -3.702 -10.552 -4.632 1.00 88.12 112 LEU A CA 1
ATOM 883 C C . LEU A 1 112 ? -2.209 -10.825 -4.392 1.00 88.12 112 LEU A C 1
ATOM 885 O O . LEU A 1 112 ? -1.518 -11.287 -5.299 1.00 88.12 112 LEU A O 1
ATOM 889 N N . LEU A 1 113 ? -1.700 -10.516 -3.196 1.00 88.81 113 LEU A N 1
ATOM 890 C CA . LEU A 1 113 ? -0.265 -10.535 -2.877 1.00 88.81 113 LEU A CA 1
ATOM 891 C C . LEU A 1 113 ? 0.157 -11.728 -2.012 1.00 88.81 113 LEU A C 1
ATOM 893 O O . LEU A 1 113 ? 1.353 -11.983 -1.864 1.00 88.81 113 LEU A O 1
ATOM 897 N N . GLY A 1 114 ? -0.805 -12.468 -1.463 1.00 88.00 114 GLY A N 1
ATOM 898 C CA . GLY A 1 114 ? -0.567 -13.546 -0.511 1.00 88.00 114 GLY A CA 1
ATOM 899 C C . GLY A 1 114 ? -0.652 -13.092 0.952 1.00 88.00 114 GLY A C 1
ATOM 900 O O . GLY A 1 114 ? -0.956 -11.935 1.245 1.00 88.00 114 GLY A O 1
ATOM 901 N N . PRO A 1 115 ? -0.417 -14.013 1.902 1.00 88.50 115 PRO A N 1
ATOM 902 C CA . PRO A 1 115 ? -0.569 -13.735 3.325 1.00 88.50 115 PRO A CA 1
ATOM 903 C C . PRO A 1 115 ? 0.366 -12.614 3.788 1.00 88.50 115 PRO A C 1
ATOM 905 O O . PRO A 1 115 ? 1.519 -12.525 3.362 1.00 88.50 115 PRO A O 1
ATOM 908 N N . LEU A 1 116 ? -0.128 -11.781 4.707 1.00 86.50 116 LEU A N 1
ATOM 909 C CA . LEU A 1 116 ? 0.685 -10.739 5.328 1.00 86.50 116 LEU A CA 1
ATOM 910 C C . LEU A 1 116 ? 1.842 -11.375 6.119 1.00 86.50 116 LEU A C 1
ATOM 912 O O . LEU A 1 116 ? 1.643 -12.406 6.769 1.00 86.50 116 LEU A O 1
ATOM 916 N N . PRO A 1 117 ? 3.044 -10.772 6.109 1.00 87.44 117 PRO A N 1
ATOM 917 C CA . PRO A 1 117 ? 4.164 -11.263 6.903 1.00 87.44 117 PRO A CA 1
ATOM 918 C C . PRO A 1 117 ? 3.789 -11.381 8.386 1.00 87.44 117 PRO A C 1
ATOM 920 O O . PRO A 1 117 ? 3.266 -10.432 8.968 1.00 87.44 117 PRO A O 1
ATOM 923 N N . LEU A 1 118 ? 4.104 -12.515 9.023 1.00 85.56 118 LEU A N 1
ATOM 924 C CA . LEU A 1 118 ? 3.770 -12.759 10.436 1.00 85.56 118 LEU A CA 1
ATOM 925 C C . LEU A 1 118 ? 4.341 -11.688 11.373 1.00 85.56 118 LEU A C 1
ATOM 927 O O . LEU A 1 118 ? 3.685 -11.299 12.332 1.00 85.56 118 LEU A O 1
ATOM 931 N N . GLU A 1 119 ? 5.527 -11.159 11.061 1.00 86.75 119 GLU A N 1
ATOM 932 C CA . GLU A 1 119 ? 6.146 -10.061 11.811 1.00 86.75 119 GLU A CA 1
ATOM 933 C C . GLU A 1 119 ? 5.253 -8.810 11.850 1.00 86.75 119 GLU A C 1
ATOM 935 O O . GLU A 1 119 ? 5.159 -8.137 12.877 1.00 86.75 119 GLU A O 1
ATOM 940 N N . LEU A 1 120 ? 4.549 -8.521 10.749 1.00 85.31 120 LEU A N 1
ATOM 941 C CA . LEU A 1 120 ? 3.630 -7.391 10.669 1.00 85.31 120 LEU A CA 1
ATOM 942 C C . LEU A 1 120 ? 2.413 -7.603 11.579 1.00 85.31 120 LEU A C 1
ATOM 944 O O . LEU A 1 120 ? 2.012 -6.672 12.272 1.00 85.31 120 LEU A O 1
ATOM 948 N N . ILE A 1 121 ? 1.883 -8.828 11.617 1.00 86.31 121 ILE A N 1
ATOM 949 C CA . ILE A 1 121 ? 0.751 -9.215 12.471 1.00 86.31 121 ILE A CA 1
ATOM 950 C C . ILE A 1 121 ? 1.158 -9.194 13.953 1.00 86.31 121 ILE A C 1
ATOM 952 O O . ILE A 1 121 ? 0.460 -8.644 14.800 1.00 86.31 121 ILE A O 1
ATOM 956 N N . SER A 1 122 ? 2.329 -9.733 14.299 1.00 86.38 122 SER A N 1
ATOM 957 C CA . SER A 1 122 ? 2.830 -9.677 15.680 1.00 86.38 122 SER A CA 1
ATOM 958 C C . SER A 1 122 ? 3.013 -8.235 16.155 1.00 86.38 122 SER A C 1
ATOM 960 O O . SER A 1 122 ? 2.677 -7.899 17.293 1.00 86.38 122 SER A O 1
ATOM 962 N N . ARG A 1 123 ? 3.512 -7.363 15.272 1.00 84.75 123 ARG A N 1
ATOM 963 C CA . ARG A 1 123 ? 3.675 -5.941 15.568 1.00 84.75 123 ARG A CA 1
ATOM 964 C C . ARG A 1 123 ? 2.338 -5.223 15.717 1.00 84.75 123 ARG A C 1
ATOM 966 O O . ARG A 1 123 ? 2.255 -4.368 16.592 1.00 84.75 123 ARG A O 1
ATOM 973 N N . SER A 1 124 ? 1.319 -5.561 14.924 1.00 85.31 124 SER A N 1
ATOM 974 C CA . SER A 1 124 ? -0.017 -4.974 15.084 1.00 85.31 124 SER A CA 1
ATOM 975 C C . SER A 1 124 ? -0.618 -5.352 16.428 1.00 85.31 124 SER A C 1
ATOM 977 O O . SER A 1 124 ? -1.034 -4.474 17.169 1.00 85.31 124 SER A O 1
ATOM 979 N N . ASN A 1 125 ? -0.537 -6.631 16.798 1.00 82.88 125 ASN A N 1
ATOM 980 C CA . ASN A 1 125 ? -1.105 -7.137 18.051 1.00 82.88 125 ASN A CA 1
ATOM 981 C C . ASN A 1 125 ? -0.395 -6.586 19.299 1.00 82.88 125 ASN A C 1
ATOM 983 O O . ASN A 1 125 ? -0.962 -6.582 20.386 1.00 82.88 125 ASN A O 1
ATOM 987 N N . SER A 1 126 ? 0.848 -6.125 19.147 1.00 81.69 126 SER A N 1
ATOM 988 C CA . SER A 1 126 ? 1.636 -5.519 20.227 1.00 81.69 126 SER A CA 1
ATOM 989 C C . SER A 1 126 ? 1.584 -3.984 20.216 1.00 81.69 126 SER A C 1
ATOM 991 O O . SER A 1 126 ? 2.265 -3.340 21.017 1.00 81.69 126 SER A O 1
ATOM 993 N N . SER A 1 127 ? 0.855 -3.376 19.275 1.00 77.00 127 SER A N 1
ATOM 994 C CA . SER A 1 127 ? 0.833 -1.927 19.071 1.00 77.00 127 SER A CA 1
ATOM 995 C C . SER A 1 127 ? -0.252 -1.273 19.926 1.00 77.00 127 SER A C 1
ATOM 997 O O . SER A 1 127 ? -1.425 -1.374 19.612 1.00 77.00 127 SER A O 1
ATOM 999 N N . ASP A 1 128 ? 0.132 -0.506 20.949 1.00 77.88 128 ASP A N 1
ATOM 1000 C CA . ASP A 1 128 ? -0.787 0.375 21.700 1.00 77.88 128 ASP A CA 1
ATOM 1001 C C . ASP A 1 128 ? -0.670 1.834 21.211 1.00 77.88 128 ASP A C 1
ATOM 1003 O O . ASP A 1 128 ? -0.560 2.803 21.971 1.00 77.88 128 ASP A O 1
ATOM 1007 N N . ARG A 1 129 ? -0.554 2.013 19.887 1.00 80.06 129 ARG A N 1
ATOM 1008 C CA . ARG A 1 129 ? -0.328 3.339 19.300 1.00 80.06 129 ARG A CA 1
ATOM 1009 C C . ARG A 1 129 ? -1.597 4.180 19.343 1.00 80.06 129 ARG A C 1
ATOM 1011 O O . ARG A 1 129 ? -2.584 3.892 18.672 1.00 80.06 129 ARG A O 1
ATOM 1018 N N . LYS A 1 130 ? -1.497 5.317 20.027 1.00 84.56 130 LYS A N 1
ATOM 1019 C CA . LYS A 1 130 ? -2.494 6.390 20.005 1.00 84.56 130 LYS A CA 1
ATOM 1020 C C . LYS A 1 130 ? -2.043 7.521 19.099 1.00 84.56 130 LYS A C 1
ATOM 1022 O O . LYS A 1 130 ? -0.856 7.856 19.035 1.00 84.56 130 LYS A O 1
ATOM 1027 N N . TRP A 1 131 ? -2.987 8.136 18.403 1.00 80.50 131 TRP A N 1
ATOM 1028 C CA . TRP A 1 131 ? -2.703 9.358 17.673 1.00 80.50 131 TRP A CA 1
ATOM 1029 C C . TRP A 1 131 ? -2.492 10.529 18.634 1.00 80.50 131 TRP A C 1
ATOM 1031 O O . TRP A 1 131 ? -3.189 10.642 19.640 1.00 80.50 131 TRP A O 1
ATOM 1041 N N . PRO A 1 132 ? -1.580 11.464 18.309 1.00 82.88 132 PRO A N 1
ATOM 1042 C CA . PRO A 1 132 ? -1.353 12.644 19.141 1.00 82.88 132 PRO A CA 1
ATOM 1043 C C . PRO A 1 132 ? -2.572 13.575 19.196 1.00 82.88 132 PRO A C 1
ATOM 1045 O O . PRO A 1 132 ? -2.683 14.396 20.103 1.00 82.88 132 PRO A O 1
ATOM 1048 N N . LYS A 1 133 ? -3.477 13.478 18.215 1.00 84.12 133 LYS A N 1
ATOM 1049 C CA . LYS A 1 133 ? -4.783 14.139 18.222 1.00 84.12 133 LYS A CA 1
ATOM 1050 C C . LYS A 1 133 ? -5.836 13.139 17.745 1.00 84.12 133 LYS A C 1
ATOM 1052 O O . LYS A 1 133 ? -5.610 12.553 16.683 1.00 84.12 133 LYS A O 1
ATOM 1057 N N . PRO A 1 134 ? -6.958 12.978 18.466 1.00 84.38 134 PRO A N 1
ATOM 1058 C CA . PRO A 1 134 ? -8.047 12.124 18.020 1.00 84.38 134 PRO A CA 1
ATOM 1059 C C . PRO A 1 134 ? -8.559 12.551 16.641 1.00 84.38 134 PRO A C 1
ATOM 1061 O O . PRO A 1 134 ? -8.610 13.745 16.325 1.00 84.38 134 PRO A O 1
ATOM 1064 N N . ILE A 1 135 ? -8.920 11.574 15.817 1.00 82.69 135 ILE A N 1
ATOM 1065 C CA . ILE A 1 135 ? -9.404 11.783 14.452 1.00 82.69 135 ILE A CA 1
ATOM 1066 C C . ILE A 1 135 ? -10.899 11.500 14.425 1.00 82.69 135 ILE A C 1
ATOM 1068 O O . ILE A 1 135 ? -11.360 10.501 14.967 1.00 82.69 135 ILE A O 1
ATOM 1072 N N . LYS A 1 136 ? -11.665 12.386 13.788 1.00 83.88 136 LYS A N 1
ATOM 1073 C CA . LYS A 1 136 ? -13.093 12.174 13.559 1.00 83.88 136 LYS A CA 1
ATOM 1074 C C . LYS A 1 136 ? -13.278 11.348 12.283 1.00 83.88 136 LYS A C 1
ATOM 1076 O O . LYS A 1 136 ? -12.804 11.764 11.226 1.00 83.88 136 LYS A O 1
ATOM 1081 N N . ARG A 1 137 ? -13.939 10.198 12.390 1.00 80.75 137 ARG A N 1
ATOM 1082 C CA . ARG A 1 137 ? -14.315 9.335 11.263 1.00 80.75 137 ARG A CA 1
ATOM 1083 C C . ARG A 1 137 ? -15.595 9.855 10.586 1.00 80.75 137 ARG A C 1
ATOM 1085 O O . ARG A 1 137 ? -16.273 10.741 11.112 1.00 80.75 137 ARG A O 1
ATOM 1092 N N . GLU A 1 138 ? -15.896 9.350 9.389 1.00 75.56 138 GLU A N 1
ATOM 1093 C CA . GLU A 1 138 ? -17.070 9.731 8.581 1.00 75.56 138 GLU A CA 1
ATOM 1094 C C . GLU A 1 138 ? -18.406 9.568 9.333 1.00 75.56 138 GLU A C 1
ATOM 1096 O O . GLU A 1 138 ? -19.301 10.398 9.192 1.00 75.56 138 GLU A O 1
ATOM 1101 N N . ASP A 1 139 ? -18.506 8.577 10.220 1.00 77.94 139 ASP A N 1
ATOM 1102 C CA . ASP A 1 139 ? -19.649 8.314 11.112 1.00 77.94 139 ASP A CA 1
ATOM 1103 C C . ASP A 1 139 ? -19.756 9.289 12.307 1.00 77.94 139 ASP A C 1
ATOM 1105 O O . ASP A 1 139 ? -20.599 9.132 13.189 1.00 77.94 139 ASP A O 1
ATOM 1109 N N . SER A 1 140 ? -18.918 10.327 12.339 1.00 80.50 140 SER A N 1
ATOM 1110 C CA . SER A 1 140 ? -18.752 11.265 13.449 1.00 80.50 140 SER A CA 1
ATOM 1111 C C . SER A 1 140 ? -18.201 10.686 14.752 1.00 80.50 140 SER A C 1
ATOM 1113 O O . SER A 1 140 ? -18.126 11.425 15.740 1.00 80.50 140 SER A O 1
ATOM 1115 N N . GLN A 1 141 ? -17.740 9.436 14.758 1.00 83.69 141 GLN A N 1
ATOM 1116 C CA . GLN A 1 141 ? -17.030 8.860 15.889 1.00 83.69 141 GLN A CA 1
ATOM 1117 C C . GLN A 1 141 ? -15.636 9.485 16.015 1.00 83.69 141 GLN A C 1
ATOM 1119 O O . GLN A 1 141 ? -14.957 9.762 15.024 1.00 83.69 141 GLN A O 1
ATOM 1124 N N . ILE A 1 142 ? -15.208 9.738 17.251 1.00 86.69 142 ILE A N 1
ATOM 1125 C CA . ILE A 1 142 ? -13.848 10.185 17.552 1.00 86.69 142 ILE A CA 1
ATOM 1126 C C . ILE A 1 142 ? -13.011 8.944 17.852 1.00 86.69 142 ILE A C 1
ATOM 1128 O O . ILE A 1 142 ? -13.318 8.202 18.782 1.00 86.69 142 ILE A O 1
ATOM 1132 N N . CYS A 1 143 ? -11.964 8.736 17.065 1.00 86.38 143 CYS A N 1
ATOM 1133 C CA . CYS A 1 143 ? -11.044 7.615 17.182 1.00 86.38 143 CYS A CA 1
ATOM 1134 C C . CYS A 1 143 ? -9.698 8.116 17.711 1.00 86.38 143 CYS A C 1
ATOM 1136 O O . CYS A 1 143 ? -9.100 9.045 17.157 1.00 86.38 143 CYS A O 1
ATOM 1138 N N . GLU A 1 144 ? -9.210 7.498 18.780 1.00 87.12 144 GLU A N 1
ATOM 1139 C CA . GLU A 1 144 ? -7.896 7.796 19.359 1.00 87.12 144 GLU A CA 1
ATOM 1140 C C . GLU A 1 144 ? -6.817 6.841 18.851 1.00 87.12 144 GLU A C 1
ATOM 1142 O O . GLU A 1 144 ? -5.640 7.206 18.810 1.00 87.12 144 GLU A O 1
ATOM 1147 N N . THR A 1 145 ? -7.216 5.634 18.445 1.00 86.88 145 THR A N 1
ATOM 1148 C CA . THR A 1 145 ? -6.322 4.602 17.919 1.00 86.88 145 THR A CA 1
ATOM 1149 C C . THR A 1 145 ? -6.641 4.276 16.459 1.00 86.88 145 THR A C 1
ATOM 1151 O O . THR A 1 145 ? -7.791 4.415 16.021 1.00 86.88 145 THR A O 1
ATOM 1154 N N . PRO A 1 146 ? -5.646 3.792 15.693 1.00 84.31 146 PRO A N 1
ATOM 1155 C CA . PRO A 1 146 ? -5.875 3.256 14.356 1.00 84.31 146 PRO A CA 1
ATOM 1156 C C . PRO A 1 146 ? -6.894 2.112 14.345 1.00 84.31 146 PRO A C 1
ATOM 1158 O O . PRO A 1 146 ? -7.722 2.045 13.444 1.00 84.31 146 PRO A O 1
ATOM 1161 N N . GLU A 1 147 ? -6.880 1.248 15.361 1.00 86.81 147 GLU A N 1
ATOM 1162 C CA . GLU A 1 147 ? -7.804 0.112 15.478 1.00 86.81 147 GLU A CA 1
ATOM 1163 C C . GLU A 1 147 ? -9.260 0.575 15.546 1.00 86.81 147 GLU A C 1
ATOM 1165 O O . GLU A 1 147 ? -10.099 0.047 14.823 1.00 86.81 147 GLU A O 1
ATOM 1170 N N . GLN A 1 148 ? -9.551 1.616 16.336 1.00 87.00 148 GLN A N 1
ATOM 1171 C CA . GLN A 1 148 ? -10.889 2.210 16.412 1.00 87.00 148 GLN A CA 1
ATOM 1172 C C . GLN A 1 148 ? -11.327 2.816 15.077 1.00 87.00 148 GLN A C 1
ATOM 1174 O O . GLN A 1 148 ? -12.494 2.726 14.710 1.00 87.00 148 GLN A O 1
ATOM 1179 N N . TYR A 1 149 ? -10.400 3.445 14.354 1.00 86.62 149 TYR A N 1
ATOM 1180 C CA . TYR A 1 149 ? -10.707 4.103 13.087 1.00 86.62 149 TYR A CA 1
ATOM 1181 C C . TYR A 1 149 ? -10.937 3.112 11.946 1.00 86.62 149 TYR A C 1
ATOM 1183 O O . TYR A 1 149 ? -11.856 3.283 11.145 1.00 86.62 149 TYR A O 1
ATOM 1191 N N . PHE A 1 150 ? -10.112 2.069 11.872 1.00 86.38 150 PHE A N 1
ATOM 1192 C CA . PHE A 1 150 ? -10.182 1.064 10.818 1.00 86.38 150 PHE A CA 1
ATOM 1193 C C . PHE A 1 150 ? -11.112 -0.108 11.147 1.00 86.38 150 PHE A C 1
ATOM 1195 O O . PHE A 1 150 ? -11.493 -0.840 10.239 1.00 86.38 150 PHE A O 1
ATOM 1202 N N . GLY A 1 151 ? -11.528 -0.271 12.404 1.00 85.94 151 GLY A N 1
ATOM 1203 C CA . GLY A 1 151 ? -12.380 -1.380 12.839 1.00 85.94 151 GLY A CA 1
ATOM 1204 C C . GLY A 1 151 ? -11.612 -2.680 13.092 1.00 85.94 151 GLY A C 1
ATOM 1205 O O . GLY A 1 151 ? -12.162 -3.756 12.875 1.00 85.94 151 GLY A O 1
ATOM 1206 N N . GLY A 1 152 ? -10.347 -2.574 13.508 1.00 84.19 152 GLY A N 1
ATOM 1207 C CA . GLY A 1 152 ? -9.563 -3.710 13.996 1.00 84.19 152 GLY A CA 1
ATOM 1208 C C . GLY A 1 152 ? -9.928 -4.100 15.442 1.00 84.19 152 GLY A C 1
ATOM 1209 O O . GLY A 1 152 ? -10.800 -3.469 16.046 1.00 84.19 152 GLY A O 1
ATOM 1210 N N . PRO A 1 153 ? -9.242 -5.097 16.032 1.00 86.00 153 PRO A N 1
ATOM 1211 C CA . PRO A 1 153 ? -8.193 -5.925 15.430 1.00 86.00 153 PRO A CA 1
ATOM 1212 C C . PRO A 1 153 ? -8.733 -6.848 14.324 1.00 86.00 153 PRO A C 1
ATOM 1214 O O . PRO A 1 153 ? -9.891 -7.253 14.346 1.00 86.00 153 PRO A O 1
ATOM 1217 N N . PHE A 1 154 ? -7.889 -7.158 13.337 1.00 85.25 154 PHE A N 1
ATOM 1218 C CA . PHE A 1 154 ? -8.269 -7.962 12.161 1.00 85.25 154 PHE A CA 1
ATOM 1219 C C . PHE A 1 154 ? -7.785 -9.412 12.210 1.00 85.25 154 PHE A C 1
ATOM 1221 O O . PHE A 1 154 ? -8.243 -10.222 11.412 1.00 85.25 154 PHE A O 1
ATOM 1228 N N . PHE A 1 155 ? -6.838 -9.707 13.099 1.00 82.00 155 PHE A N 1
ATOM 1229 C CA . PHE A 1 155 ? -6.187 -11.004 13.228 1.00 82.00 155 PHE A CA 1
ATOM 1230 C C . PHE A 1 155 ? -6.166 -11.380 14.705 1.00 82.00 155 PHE A C 1
ATOM 1232 O O . PHE A 1 155 ? -5.770 -10.561 15.538 1.00 82.00 155 PHE A O 1
ATOM 1239 N N . ASP A 1 156 ? -6.567 -12.605 15.018 1.00 73.94 156 ASP A N 1
ATOM 1240 C CA . ASP A 1 156 ? -6.489 -13.179 16.358 1.00 73.94 156 ASP A CA 1
ATOM 1241 C C . ASP A 1 156 ? -5.540 -14.393 16.396 1.00 73.94 156 ASP A C 1
ATOM 1243 O O . ASP A 1 156 ? -4.806 -14.671 15.445 1.00 73.94 156 ASP A O 1
ATOM 1247 N N . GLU A 1 157 ? -5.521 -15.103 17.525 1.00 64.94 157 GLU A N 1
ATOM 1248 C CA . GLU A 1 157 ? -4.695 -16.299 17.750 1.00 64.94 157 GLU A CA 1
ATOM 1249 C C . GLU A 1 157 ? -5.003 -17.452 16.767 1.00 64.94 157 GLU A C 1
ATOM 1251 O O . GLU A 1 157 ? -4.188 -18.362 16.614 1.00 64.94 157 GLU A O 1
ATOM 1256 N N . ASN A 1 158 ? -6.148 -17.409 16.075 1.00 59.03 158 ASN A N 1
ATOM 1257 C CA . ASN A 1 158 ? -6.623 -18.417 15.126 1.00 59.03 158 ASN A CA 1
ATOM 1258 C C . ASN A 1 158 ? -6.526 -17.975 13.650 1.00 59.03 158 ASN A C 1
ATOM 1260 O O . ASN A 1 158 ? -6.705 -18.815 12.765 1.00 59.03 158 ASN A O 1
ATOM 1264 N N . GLY A 1 159 ? -6.229 -16.701 13.362 1.00 63.16 159 GLY A N 1
ATOM 1265 C CA . GLY A 1 159 ? -6.194 -16.139 12.005 1.00 63.16 159 GLY A CA 1
ATOM 1266 C C . GLY A 1 159 ? -7.185 -14.985 11.800 1.00 63.16 159 GLY A C 1
ATOM 1267 O O . GLY A 1 159 ? -7.449 -14.237 12.734 1.00 63.16 159 GLY A O 1
ATOM 1268 N N . ILE A 1 160 ? -7.659 -14.782 10.559 1.00 54.03 160 ILE A N 1
ATOM 1269 C CA . ILE A 1 160 ? -8.701 -13.782 10.204 1.00 54.03 160 ILE A CA 1
ATOM 1270 C C . ILE A 1 160 ? -10.081 -14.245 10.675 1.00 54.03 160 ILE A C 1
ATOM 1272 O O . ILE A 1 160 ? -10.379 -15.440 10.449 1.00 54.03 160 ILE A O 1
#

Sequence (160 aa):
MVTFEDHAVLGDSMNSQLDIPMQYKADVFGRSVYRCKNDFGPLRKIRNIPKFIDFGLCTRLNSGAPEVILGCGWNTSADVWDIIQGKELFSRIYNTQGHYDAKAHLAEMIALLGPLPLELISRSNSSDRKWPKPIKREDSQICETPEQYFGGPFFDENGI